Protein AF-A0A0D6JBH2-F1 (afdb_monomer_lite)

Organism: NCBI:txid1608628

Sequence (153 aa):
MAFHLHRLRLTGKPLHHALNGKVHTSTALAQARQPLSEPAVIALAELLAIDAQELLRALTEPETREWAFYRISAQNRQHVWNAAKSHWEKSGLSAKQAARAIGIPRPRLVNSLYGTRPLIFDWHHATLLLHALHRDAPPEILLPQDPNSRDQH

Structure (mmCIF, N/CA/C/O backbone):
data_AF-A0A0D6JBH2-F1
#
_entry.id   AF-A0A0D6JBH2-F1
#
loop_
_atom_site.group_PDB
_atom_site.id
_atom_site.type_symbol
_atom_site.label_atom_id
_atom_site.label_alt_id
_atom_site.label_comp_id
_atom_site.label_asym_id
_atom_site.label_entity_id
_atom_site.label_seq_id
_atom_site.pdbx_PDB_ins_code
_atom_site.Cartn_x
_atom_site.Cartn_y
_atom_site.Cartn_z
_atom_site.occupancy
_atom_site.B_iso_or_equiv
_atom_site.auth_seq_id
_atom_site.auth_comp_id
_atom_site.auth_asym_id
_atom_site.auth_atom_id
_atom_site.pdbx_PDB_model_num
ATOM 1 N N . MET A 1 1 ? 9.167 3.867 -12.848 1.00 81.81 1 MET A N 1
ATOM 2 C CA . MET A 1 1 ? 9.430 2.408 -12.871 1.00 81.81 1 MET A CA 1
ATOM 3 C C . MET A 1 1 ? 8.949 1.660 -11.624 1.00 81.81 1 MET A C 1
ATOM 5 O O . MET A 1 1 ? 7.973 0.938 -11.743 1.00 81.81 1 MET A O 1
ATOM 9 N N . ALA A 1 2 ? 9.566 1.808 -10.439 1.00 84.00 2 ALA A N 1
ATOM 10 C CA . ALA A 1 2 ? 9.188 1.000 -9.260 1.00 84.00 2 ALA A CA 1
ATOM 11 C C . ALA A 1 2 ? 7.703 1.106 -8.871 1.00 84.00 2 ALA A C 1
ATOM 13 O O . ALA A 1 2 ? 7.087 0.088 -8.567 1.00 84.00 2 ALA A O 1
ATOM 14 N N . PHE A 1 3 ? 7.116 2.306 -8.956 1.00 86.12 3 PHE A N 1
ATOM 15 C CA . PHE A 1 3 ? 5.673 2.476 -8.776 1.00 86.12 3 PHE A CA 1
ATOM 16 C C . PHE A 1 3 ? 4.860 1.661 -9.789 1.00 86.12 3 PHE A C 1
ATOM 18 O O . PHE A 1 3 ? 3.943 0.957 -9.394 1.00 86.12 3 PHE A O 1
ATOM 25 N N . HIS A 1 4 ? 5.206 1.703 -11.079 1.00 87.19 4 HIS A N 1
ATOM 26 C CA . HIS A 1 4 ? 4.483 0.965 -12.122 1.00 87.19 4 HIS A CA 1
ATOM 27 C C . HIS A 1 4 ? 4.546 -0.544 -11.899 1.00 87.19 4 HIS A C 1
ATOM 29 O O . HIS A 1 4 ? 3.518 -1.211 -11.933 1.00 87.19 4 HIS A O 1
ATOM 35 N N . LEU A 1 5 ? 5.723 -1.069 -11.548 1.00 85.75 5 LEU A N 1
ATOM 36 C CA . LEU A 1 5 ? 5.874 -2.474 -11.161 1.00 85.75 5 LEU A CA 1
ATOM 37 C C . LEU A 1 5 ? 5.019 -2.817 -9.931 1.00 85.75 5 LEU A C 1
ATOM 39 O O . LEU A 1 5 ? 4.385 -3.870 -9.894 1.00 85.75 5 LEU A O 1
ATOM 43 N N . HIS A 1 6 ? 4.969 -1.929 -8.933 1.00 85.81 6 HIS A N 1
ATOM 44 C CA . HIS A 1 6 ? 4.126 -2.097 -7.749 1.00 85.81 6 HIS A CA 1
ATOM 45 C C . HIS A 1 6 ? 2.628 -2.096 -8.100 1.00 85.81 6 HIS A C 1
ATOM 47 O O . HIS A 1 6 ? 1.925 -3.046 -7.754 1.00 85.81 6 HIS A O 1
ATOM 53 N N . ARG A 1 7 ? 2.154 -1.081 -8.834 1.00 86.25 7 ARG A N 1
ATOM 54 C CA . ARG A 1 7 ? 0.754 -0.911 -9.258 1.00 86.25 7 ARG A CA 1
ATOM 55 C C . ARG A 1 7 ? 0.259 -2.102 -10.075 1.00 86.25 7 ARG A C 1
ATOM 57 O O . ARG A 1 7 ? -0.834 -2.602 -9.829 1.00 86.25 7 ARG A O 1
ATOM 64 N N . LEU A 1 8 ? 1.084 -2.599 -10.995 1.00 85.50 8 LEU A N 1
ATOM 65 C CA . LEU A 1 8 ? 0.767 -3.754 -11.839 1.00 85.50 8 LEU A CA 1
ATOM 66 C C . LEU A 1 8 ? 0.924 -5.100 -11.111 1.00 85.50 8 LEU A C 1
ATOM 68 O O . LEU A 1 8 ? 0.679 -6.149 -11.697 1.00 85.50 8 LEU A O 1
ATOM 72 N N . ARG A 1 9 ? 1.324 -5.097 -9.829 1.00 84.56 9 ARG A N 1
ATOM 73 C CA . ARG A 1 9 ? 1.617 -6.302 -9.029 1.00 84.56 9 ARG A CA 1
ATOM 74 C C . ARG A 1 9 ? 2.725 -7.177 -9.630 1.00 84.56 9 ARG A C 1
ATOM 76 O O . ARG A 1 9 ? 2.809 -8.373 -9.358 1.00 84.56 9 ARG A O 1
ATOM 83 N N . LEU A 1 10 ? 3.633 -6.558 -10.377 1.00 85.00 10 LEU A N 1
ATOM 84 C CA . LEU A 1 10 ? 4.787 -7.177 -11.025 1.00 85.00 10 LEU A CA 1
ATOM 85 C C . LEU A 1 10 ? 6.040 -7.010 -10.155 1.00 85.00 10 LEU A C 1
ATOM 87 O O . LEU A 1 10 ? 7.095 -6.599 -10.624 1.00 85.00 10 LEU A O 1
ATOM 91 N N . THR A 1 11 ? 5.929 -7.305 -8.858 1.00 81.81 11 THR A N 1
ATOM 92 C CA . THR A 1 11 ? 7.055 -7.280 -7.905 1.00 81.81 11 THR A CA 1
ATOM 93 C C . THR A 1 11 ? 7.216 -8.635 -7.224 1.00 81.81 11 THR A C 1
ATOM 95 O O . THR A 1 11 ? 6.264 -9.399 -7.094 1.00 81.81 11 THR A O 1
ATOM 98 N N . GLY A 1 12 ? 8.430 -8.967 -6.777 1.00 82.38 12 GLY A N 1
ATOM 99 C CA . GLY A 1 12 ? 8.697 -10.260 -6.141 1.00 82.38 12 GLY A CA 1
ATOM 100 C C . GLY A 1 12 ? 8.667 -11.409 -7.151 1.00 82.38 12 GLY A C 1
ATOM 101 O O . GLY A 1 12 ? 9.415 -11.377 -8.123 1.00 82.38 12 GLY A O 1
ATOM 102 N N . LYS A 1 13 ? 7.824 -12.429 -6.922 1.00 83.50 13 LYS A N 1
ATOM 103 C CA . LYS A 1 13 ? 7.811 -13.671 -7.722 1.00 83.50 13 LYS A CA 1
ATOM 104 C C . LYS A 1 13 ? 7.580 -13.452 -9.229 1.00 83.50 13 LYS A C 1
ATOM 106 O O . LYS A 1 13 ? 8.377 -13.998 -9.984 1.00 83.50 13 LYS A O 1
ATOM 111 N N . PRO A 1 14 ? 6.581 -12.669 -9.688 1.00 82.94 14 PRO A N 1
ATOM 112 C CA . PRO A 1 14 ? 6.365 -12.434 -11.119 1.00 82.94 14 PRO A CA 1
ATOM 113 C C . PRO A 1 14 ? 7.580 -11.801 -11.803 1.00 82.94 14 PRO A C 1
ATOM 115 O O . PRO A 1 14 ? 8.043 -12.297 -12.824 1.00 82.94 14 PRO A O 1
ATOM 118 N N . LEU A 1 15 ? 8.166 -10.771 -11.185 1.00 84.44 15 LEU A N 1
ATOM 119 C CA . LEU A 1 15 ? 9.362 -10.105 -11.709 1.00 84.44 15 LEU A CA 1
ATOM 120 C C . LEU A 1 15 ? 10.588 -11.020 -11.691 1.00 84.44 15 LEU A C 1
ATOM 122 O O . LEU A 1 15 ? 11.393 -11.019 -12.614 1.00 84.44 15 LEU A O 1
ATOM 126 N N . HIS A 1 16 ? 10.737 -11.804 -10.628 1.00 85.06 16 HIS A N 1
ATOM 127 C CA . HIS A 1 16 ? 11.831 -12.751 -10.485 1.00 85.06 16 HIS A CA 1
ATOM 128 C C . HIS A 1 16 ? 11.765 -13.863 -11.537 1.00 85.06 16 HIS A C 1
ATOM 130 O O . HIS A 1 16 ? 12.790 -14.217 -12.114 1.00 85.06 16 HIS A O 1
ATOM 136 N N . HIS A 1 17 ? 10.561 -14.370 -11.810 1.00 85.00 17 HIS A N 1
ATOM 137 C CA . HIS A 1 17 ? 10.311 -15.353 -12.856 1.00 85.00 17 HIS A CA 1
ATOM 138 C C . HIS A 1 17 ? 10.597 -14.771 -14.245 1.00 85.00 17 HIS A C 1
ATOM 140 O O . HIS A 1 17 ? 11.355 -15.367 -15.001 1.00 85.00 17 HIS A O 1
ATOM 146 N N . ALA A 1 18 ? 10.080 -13.574 -14.548 1.00 84.44 18 ALA A N 1
ATOM 147 C CA . ALA A 1 18 ? 10.323 -12.892 -15.823 1.00 84.44 18 ALA A CA 1
ATOM 148 C C . ALA A 1 18 ? 11.814 -12.598 -16.076 1.00 84.44 18 ALA A C 1
ATOM 150 O O . ALA A 1 18 ? 12.277 -12.613 -17.211 1.00 84.44 18 ALA A O 1
ATOM 151 N N . LEU A 1 19 ? 12.591 -12.372 -15.013 1.00 85.88 19 LEU A N 1
ATOM 152 C CA . LEU A 1 19 ? 14.034 -12.131 -15.087 1.00 85.88 19 LEU A CA 1
ATOM 153 C C . LEU A 1 19 ? 14.879 -13.405 -14.932 1.00 85.88 19 LEU A C 1
ATOM 155 O O . LEU A 1 19 ? 16.067 -13.304 -14.608 1.00 85.88 19 LEU A O 1
ATOM 159 N N . ASN A 1 20 ? 14.295 -14.591 -15.138 1.00 86.12 20 ASN A N 1
ATOM 160 C CA . ASN A 1 20 ? 14.974 -15.889 -15.055 1.00 86.12 20 ASN A CA 1
ATOM 161 C C . ASN A 1 20 ? 15.786 -16.067 -13.762 1.00 86.12 20 ASN A C 1
ATOM 163 O O . ASN A 1 20 ? 16.935 -16.505 -13.779 1.00 86.12 20 ASN A O 1
ATOM 167 N N . GLY A 1 21 ? 15.226 -15.669 -12.622 1.00 76.44 21 GLY A N 1
ATOM 168 C CA . GLY A 1 21 ? 15.864 -15.899 -11.330 1.00 76.44 21 GLY A CA 1
ATOM 169 C C . GLY A 1 21 ? 16.930 -14.871 -10.926 1.00 76.44 21 GLY A C 1
ATOM 170 O O . GLY A 1 21 ? 17.603 -15.051 -9.911 1.00 76.44 21 GLY A O 1
ATOM 171 N N . LYS A 1 22 ? 17.097 -13.756 -11.652 1.00 82.38 22 LYS A N 1
ATOM 172 C CA . LYS A 1 22 ? 18.054 -12.692 -11.281 1.00 82.38 22 LYS A CA 1
ATOM 173 C C . LYS A 1 22 ? 17.559 -11.875 -10.075 1.00 82.38 22 LYS A C 1
ATOM 175 O O . LYS A 1 22 ? 17.064 -10.755 -10.224 1.00 82.38 22 LYS A O 1
ATOM 180 N N . VAL A 1 23 ? 17.702 -12.428 -8.860 1.00 77.06 23 VAL A N 1
ATOM 181 C CA . VAL A 1 23 ? 17.236 -11.830 -7.584 1.00 77.06 23 VAL A CA 1
ATOM 182 C C . VAL A 1 23 ? 17.705 -10.381 -7.435 1.00 77.06 23 VAL A C 1
ATOM 184 O O . VAL A 1 23 ? 16.893 -9.493 -7.162 1.00 77.06 23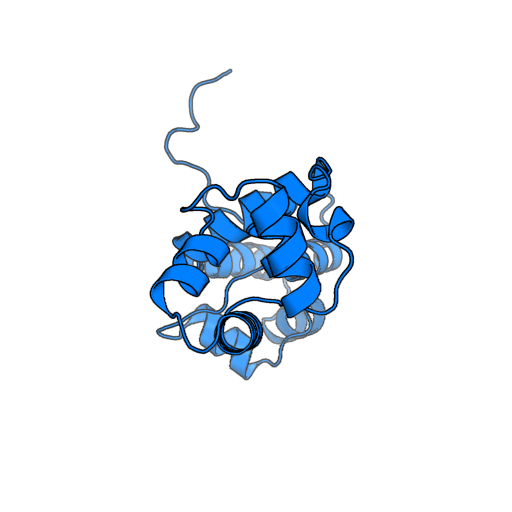 VAL A O 1
ATOM 187 N N . HIS A 1 24 ? 18.997 -10.125 -7.656 1.00 80.12 24 HIS A N 1
ATOM 188 C CA . HIS A 1 24 ? 19.590 -8.799 -7.478 1.00 80.12 24 HIS A CA 1
ATOM 189 C C . HIS A 1 24 ? 18.973 -7.762 -8.418 1.00 80.12 24 HIS A C 1
ATOM 191 O O . HIS A 1 24 ? 18.556 -6.700 -7.962 1.00 80.12 24 HIS A O 1
ATOM 197 N N . THR A 1 25 ? 18.821 -8.100 -9.700 1.00 80.94 25 THR A N 1
ATOM 198 C CA . THR A 1 25 ? 18.192 -7.227 -10.698 1.00 80.94 25 THR A CA 1
ATOM 199 C C . THR A 1 25 ? 16.721 -6.979 -10.372 1.00 80.94 25 THR A C 1
ATOM 201 O O . THR A 1 25 ? 16.286 -5.833 -10.340 1.00 80.94 25 THR A O 1
ATOM 204 N N . SER A 1 26 ? 15.961 -8.027 -10.033 1.00 80.75 26 SER A N 1
ATOM 205 C CA . SER A 1 26 ? 14.545 -7.882 -9.660 1.00 80.75 26 SER A CA 1
ATOM 206 C C . SER A 1 26 ? 14.353 -6.969 -8.442 1.00 80.75 26 SER A C 1
ATOM 208 O O . SER A 1 26 ? 13.458 -6.124 -8.421 1.00 80.75 26 SER A O 1
ATOM 210 N N . THR A 1 27 ? 15.244 -7.075 -7.453 1.00 79.75 27 THR A N 1
ATOM 211 C CA . THR A 1 27 ? 15.208 -6.247 -6.245 1.00 79.75 27 THR A CA 1
ATOM 212 C C . THR A 1 27 ? 15.602 -4.804 -6.552 1.00 79.75 27 THR A C 1
ATOM 214 O O . THR A 1 27 ? 14.923 -3.881 -6.105 1.00 79.75 27 THR A O 1
ATOM 217 N N . ALA A 1 28 ? 16.656 -4.593 -7.344 1.00 80.56 28 ALA A N 1
ATOM 218 C CA . ALA A 1 28 ? 17.111 -3.259 -7.729 1.00 80.56 28 ALA A CA 1
ATOM 219 C C . ALA A 1 28 ? 16.044 -2.493 -8.527 1.00 80.56 28 ALA A C 1
ATOM 221 O O . ALA A 1 28 ? 15.820 -1.308 -8.270 1.00 80.56 28 ALA A O 1
ATOM 222 N N . LEU A 1 29 ? 15.333 -3.179 -9.427 1.00 82.94 29 LEU A N 1
ATOM 223 C CA . LEU A 1 29 ? 14.227 -2.608 -10.200 1.00 82.94 29 LEU A CA 1
ATOM 224 C C . LEU A 1 29 ? 13.014 -2.281 -9.328 1.00 82.94 29 LEU A C 1
ATOM 226 O O . LEU A 1 29 ? 12.497 -1.164 -9.393 1.00 82.94 29 LEU A O 1
ATOM 230 N N . ALA A 1 30 ? 12.603 -3.206 -8.455 1.00 80.75 30 ALA A N 1
ATOM 231 C CA . ALA A 1 30 ? 11.502 -2.976 -7.519 1.00 80.75 30 ALA A CA 1
ATOM 232 C C . ALA A 1 30 ? 11.789 -1.826 -6.533 1.00 80.75 30 ALA A C 1
ATOM 234 O O . ALA A 1 30 ? 10.865 -1.185 -6.040 1.00 80.75 30 ALA A O 1
ATOM 235 N N . GLN A 1 31 ? 13.065 -1.541 -6.260 1.00 79.00 31 GLN A N 1
ATOM 236 C CA . GLN A 1 31 ? 13.502 -0.457 -5.376 1.00 79.00 31 GLN A CA 1
ATOM 237 C C . GLN A 1 31 ? 13.874 0.837 -6.118 1.00 79.00 31 GLN A C 1
ATOM 239 O O . GLN A 1 31 ? 14.313 1.782 -5.466 1.00 79.00 31 GLN A O 1
ATOM 244 N N . ALA A 1 32 ? 13.726 0.892 -7.449 1.00 78.62 32 ALA A N 1
ATOM 245 C CA . ALA A 1 32 ? 14.186 2.005 -8.292 1.00 78.62 32 ALA A CA 1
ATOM 246 C C . ALA A 1 32 ? 15.664 2.392 -8.067 1.00 78.62 32 ALA A C 1
ATOM 248 O O . ALA A 1 32 ? 16.039 3.549 -8.227 1.00 78.62 32 ALA A O 1
ATOM 249 N N . ARG A 1 33 ? 16.514 1.430 -7.690 1.00 80.75 33 ARG A N 1
ATOM 250 C CA . ARG A 1 33 ? 17.955 1.653 -7.466 1.00 80.75 33 ARG A CA 1
ATOM 251 C C . ARG A 1 33 ? 18.780 1.578 -8.743 1.00 80.75 33 ARG A C 1
ATOM 253 O O . ARG A 1 33 ? 19.950 1.939 -8.733 1.00 80.75 33 ARG A O 1
ATOM 260 N N . GLN A 1 34 ? 18.182 1.084 -9.819 1.00 79.38 34 GLN A N 1
ATOM 261 C CA . GLN A 1 34 ? 18.829 0.935 -11.109 1.00 79.38 34 GLN A CA 1
ATOM 262 C C . GLN A 1 34 ? 18.022 1.704 -12.159 1.00 79.38 34 GLN A C 1
ATOM 264 O O . GLN A 1 34 ? 16.867 1.340 -12.404 1.00 79.38 34 GLN A O 1
ATOM 269 N N . PRO A 1 35 ? 18.591 2.756 -12.772 1.00 79.12 35 PRO A N 1
ATOM 270 C CA . PRO A 1 35 ? 17.987 3.355 -13.949 1.00 79.12 35 PRO A CA 1
ATOM 271 C C . PRO A 1 35 ? 18.027 2.342 -15.098 1.00 79.12 35 PRO A C 1
ATOM 273 O O . PRO A 1 35 ? 19.001 1.605 -15.266 1.00 79.12 35 PRO A O 1
ATOM 276 N N . LEU A 1 36 ? 16.952 2.294 -15.877 1.00 83.88 36 LEU A N 1
ATOM 277 C CA . LEU A 1 36 ? 16.884 1.517 -17.108 1.00 83.88 36 LEU A CA 1
ATOM 278 C C . LEU A 1 36 ? 16.861 2.476 -18.289 1.00 83.88 36 LEU A C 1
ATOM 280 O O . LEU A 1 36 ? 16.172 3.494 -18.243 1.00 83.88 36 LEU A O 1
ATOM 284 N N . SER A 1 37 ? 17.597 2.133 -19.342 1.00 88.56 37 SER A N 1
ATOM 285 C CA . SER A 1 37 ? 17.416 2.768 -20.643 1.00 88.56 37 SER A CA 1
ATOM 286 C C . SER A 1 37 ? 16.059 2.370 -21.225 1.00 88.56 37 SER A C 1
ATOM 288 O O . SER A 1 37 ? 15.539 1.297 -20.920 1.00 88.56 37 SER A O 1
ATOM 290 N N . GLU A 1 38 ? 15.492 3.207 -22.087 1.00 87.69 38 GLU A N 1
ATOM 291 C CA . GLU A 1 38 ? 14.209 2.929 -22.741 1.00 87.69 38 GLU A CA 1
ATOM 292 C C . GLU A 1 38 ? 14.169 1.568 -23.473 1.00 87.69 38 GLU A C 1
ATOM 294 O O . GLU A 1 38 ? 13.228 0.813 -23.223 1.00 87.69 38 GLU A O 1
ATOM 299 N N . PRO A 1 39 ? 15.204 1.142 -24.233 1.00 92.38 39 PRO A N 1
ATOM 300 C CA . PRO A 1 39 ? 15.238 -0.207 -24.809 1.00 92.38 39 PRO A CA 1
ATOM 301 C C . PRO A 1 39 ? 15.149 -1.324 -23.760 1.00 92.38 39 PRO A C 1
ATOM 303 O O . PRO A 1 39 ? 14.505 -2.345 -23.985 1.00 92.38 39 PRO A O 1
ATOM 306 N N . ALA A 1 40 ? 15.765 -1.129 -22.589 1.00 88.44 40 ALA A N 1
ATOM 307 C CA . ALA A 1 40 ? 15.690 -2.097 -21.499 1.00 88.44 40 ALA A CA 1
ATOM 308 C C . ALA A 1 40 ? 14.302 -2.121 -20.837 1.00 88.44 40 ALA A C 1
ATOM 310 O O . ALA A 1 40 ? 13.882 -3.168 -20.347 1.00 88.44 40 ALA A O 1
ATOM 311 N N . VAL A 1 41 ? 13.579 -0.995 -20.831 1.00 88.94 41 VAL A N 1
ATOM 312 C CA . VAL A 1 41 ? 12.182 -0.939 -20.378 1.00 88.94 41 VAL A CA 1
ATOM 313 C C . VAL A 1 41 ? 11.257 -1.676 -21.344 1.00 88.94 41 VAL A C 1
ATOM 315 O O . VAL A 1 41 ? 10.415 -2.440 -20.881 1.00 88.94 41 VAL A O 1
ATOM 318 N N . ILE A 1 42 ? 11.436 -1.500 -22.656 1.00 91.19 42 ILE A N 1
ATOM 319 C CA . ILE A 1 42 ? 10.648 -2.201 -23.682 1.00 91.19 42 ILE A CA 1
ATOM 320 C C . ILE A 1 42 ? 10.853 -3.715 -23.565 1.00 91.19 42 ILE A C 1
ATOM 322 O O . ILE A 1 42 ? 9.882 -4.451 -23.412 1.00 91.19 42 ILE A O 1
ATOM 326 N N . ALA A 1 43 ? 12.107 -4.174 -23.502 1.00 90.19 43 ALA A N 1
ATOM 327 C CA . ALA A 1 43 ? 12.413 -5.594 -23.319 1.00 90.19 43 ALA A CA 1
ATOM 328 C C . ALA A 1 43 ? 11.822 -6.158 -22.012 1.00 90.19 43 ALA A C 1
ATOM 330 O O . ALA A 1 43 ? 11.347 -7.291 -21.963 1.00 90.19 43 ALA A O 1
ATOM 331 N N . LEU A 1 44 ? 11.825 -5.369 -20.931 1.00 88.81 44 LEU A N 1
ATOM 332 C CA . LEU A 1 44 ? 11.191 -5.765 -19.674 1.00 88.81 44 LEU A CA 1
ATOM 333 C C . LEU A 1 44 ? 9.663 -5.864 -19.804 1.00 88.81 44 LEU A C 1
ATOM 335 O O . LEU A 1 44 ? 9.074 -6.781 -19.238 1.00 88.81 44 LEU A O 1
ATOM 339 N N . ALA A 1 45 ? 9.024 -4.943 -20.525 1.00 91.00 45 ALA A N 1
ATOM 340 C CA . ALA A 1 45 ? 7.583 -4.957 -20.761 1.00 91.00 45 ALA A CA 1
ATOM 341 C C . ALA A 1 45 ? 7.152 -6.189 -21.571 1.00 91.00 45 ALA A C 1
ATOM 343 O O . ALA A 1 45 ? 6.196 -6.862 -21.188 1.00 91.00 45 ALA A O 1
ATOM 344 N N . GLU A 1 46 ? 7.918 -6.545 -22.607 1.00 91.94 46 GLU A N 1
ATOM 345 C CA . GLU A 1 46 ? 7.721 -7.767 -23.395 1.00 91.94 46 GLU A CA 1
ATOM 346 C C . GLU A 1 46 ? 7.811 -9.025 -22.521 1.00 91.94 46 GLU A C 1
ATOM 348 O O . GLU A 1 46 ? 6.914 -9.867 -22.551 1.00 91.94 46 GLU A O 1
ATOM 353 N N . LEU A 1 47 ? 8.842 -9.124 -21.671 1.00 89.88 47 LEU A N 1
ATOM 354 C CA . LEU A 1 47 ? 9.000 -10.241 -20.727 1.00 89.88 47 LEU A CA 1
ATOM 355 C C . LEU A 1 47 ? 7.849 -10.344 -19.718 1.00 89.88 47 LEU A C 1
ATOM 357 O O . LEU A 1 47 ? 7.546 -11.432 -19.227 1.00 89.88 47 LEU A O 1
ATOM 361 N N . LEU A 1 48 ? 7.233 -9.213 -19.379 1.00 88.19 48 LEU A N 1
ATOM 362 C CA . LEU A 1 48 ? 6.111 -9.129 -18.448 1.00 88.19 48 LEU A CA 1
ATOM 363 C C . LEU A 1 48 ? 4.745 -9.210 -19.148 1.00 88.19 48 LEU A C 1
ATOM 365 O O . LEU A 1 48 ? 3.729 -9.181 -18.455 1.00 88.19 48 LEU A O 1
ATOM 369 N N . ALA A 1 49 ? 4.719 -9.337 -20.480 1.00 91.25 49 ALA A N 1
ATOM 370 C CA . ALA A 1 49 ? 3.518 -9.337 -21.314 1.00 91.25 49 ALA A CA 1
ATOM 371 C C . ALA A 1 49 ? 2.592 -8.129 -21.054 1.00 91.25 49 ALA A C 1
ATOM 373 O O . ALA A 1 49 ? 1.373 -8.274 -20.945 1.00 91.25 49 ALA A O 1
ATOM 374 N N . ILE A 1 50 ? 3.177 -6.932 -20.941 1.00 92.31 50 ILE A N 1
ATOM 375 C CA . ILE A 1 50 ? 2.460 -5.658 -20.776 1.00 92.31 50 ILE A CA 1
ATOM 376 C C . ILE A 1 50 ? 2.897 -4.640 -21.832 1.00 92.31 50 ILE A C 1
ATOM 378 O O . ILE A 1 50 ? 3.962 -4.768 -22.430 1.00 92.31 50 ILE A O 1
ATOM 382 N N . ASP A 1 51 ? 2.094 -3.595 -22.023 1.00 92.81 51 ASP A N 1
ATOM 383 C CA . ASP A 1 51 ? 2.483 -2.452 -22.849 1.00 92.81 51 ASP A CA 1
ATOM 384 C C . ASP A 1 51 ? 3.653 -1.690 -22.195 1.00 92.81 51 ASP A C 1
ATOM 386 O O . ASP A 1 51 ? 3.617 -1.358 -21.006 1.00 92.81 51 ASP A O 1
ATOM 390 N N . ALA A 1 52 ? 4.696 -1.384 -22.969 1.00 91.50 52 ALA A N 1
ATOM 391 C CA . ALA A 1 52 ? 5.832 -0.590 -22.510 1.00 91.50 52 ALA A CA 1
ATOM 392 C C . ALA A 1 52 ? 5.418 0.819 -22.054 1.00 91.50 52 ALA A C 1
ATOM 394 O O . ALA A 1 52 ? 6.028 1.364 -21.128 1.00 91.50 52 ALA A O 1
ATOM 395 N N . GLN A 1 53 ? 4.354 1.390 -22.629 1.00 91.62 53 GLN A N 1
ATOM 396 C CA . GLN A 1 53 ? 3.819 2.688 -22.212 1.00 91.62 53 GLN A CA 1
ATOM 397 C C . GLN A 1 53 ? 3.342 2.684 -20.754 1.00 91.62 53 GLN A C 1
ATOM 399 O O . GLN A 1 53 ? 3.490 3.691 -20.059 1.00 91.62 53 GLN A O 1
ATOM 404 N N . GLU A 1 54 ? 2.884 1.542 -20.232 1.00 89.25 54 GLU A N 1
ATOM 405 C CA . GLU A 1 54 ? 2.517 1.404 -18.817 1.00 89.25 54 GLU A CA 1
ATOM 406 C C . GLU A 1 54 ? 3.724 1.559 -17.878 1.00 89.25 54 GLU A C 1
ATOM 408 O O . GLU A 1 54 ? 3.557 1.950 -16.721 1.00 89.25 54 GLU A O 1
ATOM 413 N N . LEU A 1 55 ? 4.940 1.271 -18.358 1.00 88.44 55 LEU A N 1
ATOM 414 C CA . LEU A 1 55 ? 6.186 1.419 -17.600 1.00 88.44 55 LEU A CA 1
ATOM 415 C C . LEU A 1 55 ? 6.899 2.757 -17.847 1.00 88.44 55 LEU A C 1
ATOM 417 O O . LEU A 1 55 ? 7.659 3.203 -16.977 1.00 88.44 55 LEU A O 1
ATOM 421 N N . LEU A 1 56 ? 6.680 3.372 -19.012 1.00 88.81 56 LEU A N 1
ATOM 422 C CA . LEU A 1 56 ? 7.357 4.596 -19.450 1.00 88.81 56 LEU A CA 1
ATOM 423 C C . LEU A 1 56 ? 6.600 5.873 -19.092 1.00 88.81 56 LEU A C 1
ATOM 425 O O . LEU A 1 56 ? 7.239 6.902 -18.863 1.00 88.81 56 LEU A O 1
ATOM 429 N N . ARG A 1 57 ? 5.265 5.831 -19.009 1.00 90.94 57 ARG A N 1
ATOM 430 C CA . ARG A 1 57 ? 4.483 7.042 -18.750 1.00 90.94 57 ARG A CA 1
ATOM 431 C C . ARG A 1 57 ? 4.870 7.707 -17.430 1.00 90.94 57 ARG A C 1
ATOM 433 O O . ARG A 1 57 ? 5.186 7.039 -16.435 1.00 90.94 57 ARG A O 1
ATOM 440 N N . ALA A 1 58 ? 4.778 9.033 -17.407 1.00 89.06 58 ALA A N 1
ATOM 441 C CA . ALA A 1 58 ? 4.917 9.799 -16.180 1.00 89.06 58 ALA A CA 1
ATOM 442 C C . ALA A 1 58 ? 3.839 9.394 -15.159 1.00 89.06 58 ALA A C 1
ATOM 444 O O . ALA A 1 58 ? 2.727 8.983 -15.515 1.00 89.06 58 ALA A O 1
ATOM 445 N N . LEU A 1 59 ? 4.192 9.500 -13.877 1.00 88.38 59 LEU A N 1
ATOM 446 C CA . LEU A 1 59 ? 3.212 9.391 -12.805 1.00 88.38 59 LEU A CA 1
ATOM 447 C C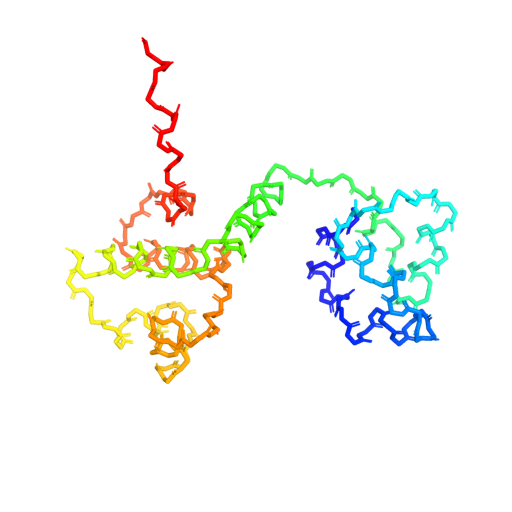 . LEU A 1 59 ? 2.360 10.649 -12.795 1.00 88.38 59 LEU A C 1
ATOM 449 O O . LEU A 1 59 ? 2.877 11.761 -12.897 1.00 88.38 59 LEU A O 1
ATOM 453 N N . THR A 1 60 ? 1.062 10.462 -12.629 1.00 92.44 60 THR A N 1
ATOM 454 C CA . THR A 1 60 ? 0.175 11.560 -12.258 1.00 92.44 60 THR A CA 1
ATOM 455 C C . THR A 1 60 ? 0.487 12.039 -10.833 1.00 92.44 60 THR A C 1
ATOM 457 O O . THR A 1 60 ? 1.157 11.354 -10.050 1.00 92.44 60 THR A O 1
ATOM 460 N N . GLU A 1 61 ? 0.005 13.225 -10.465 1.00 90.06 61 GLU A N 1
ATOM 461 C CA . GLU A 1 61 ? 0.169 13.743 -9.102 1.00 90.06 61 GLU A CA 1
ATOM 462 C C . GLU A 1 61 ? -0.451 12.810 -8.034 1.00 90.06 61 GLU A C 1
ATOM 464 O O . GLU A 1 61 ? 0.256 12.478 -7.076 1.00 90.06 61 GLU A O 1
ATOM 469 N N . PRO A 1 62 ? -1.687 12.282 -8.196 1.00 89.69 62 PRO A N 1
ATOM 470 C CA . PRO A 1 62 ? -2.243 11.300 -7.262 1.00 89.69 62 PRO A CA 1
ATOM 471 C C . PRO A 1 62 ? -1.372 10.050 -7.096 1.00 89.69 62 PRO A C 1
ATOM 473 O O . PRO A 1 62 ? -1.141 9.603 -5.976 1.00 89.69 62 PRO A O 1
ATOM 476 N N . GLU A 1 63 ? -0.829 9.515 -8.191 1.00 90.44 63 GLU A N 1
ATOM 477 C CA . GLU A 1 63 ? 0.050 8.338 -8.156 1.00 90.44 63 GLU A CA 1
ATOM 478 C C . GLU A 1 63 ? 1.382 8.630 -7.462 1.00 90.44 63 GLU A C 1
ATOM 480 O O . GLU A 1 63 ? 1.930 7.784 -6.754 1.00 90.44 63 GLU A O 1
ATOM 485 N N . THR A 1 64 ? 1.905 9.844 -7.633 1.00 90.31 64 THR A N 1
ATOM 486 C CA . THR A 1 64 ? 3.118 10.293 -6.943 1.00 90.31 64 THR A CA 1
ATOM 487 C C . THR A 1 64 ? 2.895 10.338 -5.433 1.00 90.31 64 THR A C 1
ATOM 489 O O . THR A 1 64 ? 3.729 9.839 -4.672 1.00 90.31 64 THR A O 1
ATOM 492 N N . ARG A 1 65 ? 1.748 10.873 -4.997 1.00 91.38 65 ARG A N 1
ATOM 493 C CA . ARG A 1 65 ? 1.351 10.915 -3.583 1.00 91.38 65 ARG A CA 1
ATOM 494 C C . ARG A 1 65 ? 1.122 9.523 -3.007 1.00 91.38 65 ARG A C 1
ATOM 496 O O . ARG A 1 65 ? 1.665 9.205 -1.950 1.00 91.38 65 ARG A O 1
ATOM 503 N N . GLU A 1 66 ? 0.412 8.663 -3.735 1.00 91.62 66 GLU A N 1
ATOM 504 C CA . GLU A 1 66 ? 0.217 7.260 -3.362 1.00 91.62 66 GLU A CA 1
ATOM 505 C C . GLU A 1 66 ? 1.558 6.540 -3.177 1.00 91.62 66 GLU A C 1
ATOM 507 O O . GLU A 1 66 ? 1.774 5.844 -2.178 1.00 91.62 66 GLU A O 1
ATOM 512 N N . TRP A 1 67 ? 2.497 6.744 -4.103 1.00 90.19 67 TRP A N 1
ATOM 513 C CA . TRP A 1 67 ? 3.818 6.139 -4.008 1.00 90.19 67 TRP A CA 1
ATOM 514 C C . TRP A 1 67 ? 4.620 6.651 -2.813 1.00 90.19 67 TRP A C 1
ATOM 516 O O . TRP A 1 67 ? 5.258 5.861 -2.107 1.00 90.19 67 TRP A O 1
ATOM 526 N N . ALA A 1 68 ? 4.590 7.963 -2.570 1.00 90.25 68 ALA A N 1
ATOM 527 C CA . ALA A 1 68 ? 5.242 8.572 -1.418 1.00 90.25 68 ALA A CA 1
ATOM 528 C C . ALA A 1 68 ? 4.677 8.004 -0.108 1.00 90.25 68 ALA A C 1
ATOM 530 O O . ALA A 1 68 ? 5.443 7.543 0.744 1.00 90.25 68 ALA A O 1
ATOM 531 N N . PHE A 1 69 ? 3.349 7.927 0.003 1.00 92.50 69 PHE A N 1
ATOM 532 C CA . PHE A 1 69 ? 2.663 7.338 1.146 1.00 92.50 69 PHE A CA 1
ATOM 533 C C . PHE A 1 69 ? 3.077 5.884 1.373 1.00 92.50 69 PHE A C 1
ATOM 535 O O . PHE A 1 69 ? 3.476 5.524 2.482 1.00 92.50 69 PHE A O 1
ATOM 542 N N . TYR A 1 70 ? 3.052 5.052 0.325 1.00 91.56 70 TYR A N 1
ATOM 543 C CA . TYR A 1 70 ? 3.465 3.652 0.420 1.00 91.56 70 TYR A CA 1
ATOM 544 C C . TYR A 1 70 ? 4.894 3.521 0.952 1.00 91.56 70 TYR A C 1
ATOM 546 O O . TYR A 1 70 ? 5.146 2.718 1.850 1.00 91.56 70 TYR A O 1
ATOM 554 N N . ARG A 1 71 ? 5.839 4.320 0.440 1.00 90.12 71 ARG A N 1
ATOM 555 C CA . ARG A 1 71 ? 7.246 4.258 0.864 1.00 90.12 71 ARG A CA 1
ATOM 556 C C . ARG A 1 71 ? 7.423 4.637 2.332 1.00 90.12 71 ARG A C 1
ATOM 558 O O . ARG A 1 71 ? 8.107 3.912 3.055 1.00 90.12 71 ARG A O 1
ATOM 565 N N . ILE A 1 72 ? 6.796 5.728 2.769 1.00 92.12 72 ILE A N 1
ATOM 566 C CA . ILE A 1 72 ? 6.879 6.194 4.159 1.00 92.12 72 ILE A CA 1
ATOM 567 C C . ILE A 1 72 ? 6.207 5.179 5.090 1.00 92.12 72 ILE A C 1
ATOM 569 O O . ILE A 1 72 ? 6.787 4.789 6.106 1.00 92.12 72 ILE A O 1
ATOM 573 N N . SER A 1 73 ? 5.030 4.676 4.715 1.00 93.06 73 SER A N 1
ATOM 574 C CA . SER A 1 73 ? 4.314 3.638 5.460 1.00 93.06 73 SER A CA 1
ATOM 575 C C . SER A 1 73 ? 5.116 2.341 5.566 1.00 93.06 73 SER A C 1
ATOM 577 O O . SER A 1 73 ? 5.239 1.765 6.646 1.00 93.06 73 SER A O 1
ATOM 579 N N . ALA A 1 74 ? 5.756 1.905 4.478 1.00 90.62 74 ALA A N 1
ATOM 580 C CA . ALA A 1 74 ? 6.573 0.697 4.456 1.00 90.62 74 ALA A CA 1
ATOM 581 C C . ALA A 1 74 ? 7.780 0.767 5.405 1.00 90.62 74 ALA A C 1
ATOM 583 O O . ALA A 1 74 ? 8.175 -0.276 5.939 1.00 90.62 74 ALA A O 1
ATOM 584 N N . GLN A 1 75 ? 8.335 1.966 5.614 1.00 91.06 75 GLN A N 1
ATOM 585 C CA . GLN A 1 75 ? 9.425 2.247 6.555 1.00 91.06 75 GLN A CA 1
ATOM 586 C C . GLN A 1 75 ? 8.933 2.407 8.002 1.00 91.06 75 GLN A C 1
ATOM 588 O O . GLN A 1 75 ? 9.664 2.077 8.930 1.00 91.06 75 GLN A O 1
ATOM 593 N N . ASN A 1 76 ? 7.686 2.844 8.200 1.00 93.06 76 ASN A N 1
ATOM 594 C CA . ASN A 1 76 ? 7.127 3.220 9.503 1.00 93.06 76 ASN A CA 1
ATOM 595 C C . ASN A 1 76 ? 5.883 2.402 9.884 1.00 93.06 76 ASN A C 1
ATOM 597 O O . ASN A 1 76 ? 4.963 2.915 10.520 1.00 93.06 76 ASN A O 1
ATOM 601 N N . ARG A 1 77 ? 5.835 1.122 9.498 1.00 93.81 77 ARG A N 1
ATOM 602 C CA . ARG A 1 77 ? 4.595 0.320 9.514 1.00 93.81 77 ARG A CA 1
ATOM 603 C C . ARG A 1 77 ? 3.868 0.355 10.853 1.00 93.81 77 ARG A C 1
ATOM 605 O O . ARG A 1 77 ? 2.676 0.635 10.894 1.00 93.81 77 ARG A O 1
ATOM 612 N N . GLN A 1 78 ? 4.589 0.104 11.947 1.00 93.88 78 GLN A N 1
ATOM 613 C CA . GLN A 1 78 ? 3.995 0.085 13.284 1.00 93.88 78 GLN A CA 1
ATOM 614 C C . GLN A 1 78 ? 3.429 1.455 13.676 1.00 93.88 78 GLN A C 1
ATOM 616 O O . GLN A 1 78 ? 2.352 1.534 14.260 1.00 93.88 78 GLN A O 1
ATOM 621 N N . HIS A 1 79 ? 4.136 2.534 13.334 1.00 93.19 79 HIS A N 1
ATOM 622 C CA . HIS A 1 79 ? 3.692 3.892 13.625 1.00 93.19 79 HIS A CA 1
ATOM 623 C C . HIS A 1 79 ? 2.395 4.214 12.881 1.00 93.19 79 HIS A C 1
ATOM 625 O O . HIS A 1 79 ? 1.441 4.664 13.505 1.00 93.19 79 HIS A O 1
ATOM 631 N N . VAL A 1 80 ? 2.330 3.920 11.578 1.00 95.25 80 VAL A N 1
ATOM 632 C CA . VAL A 1 80 ? 1.134 4.188 10.762 1.00 95.25 80 VAL A CA 1
ATOM 633 C C . VAL A 1 80 ? -0.070 3.390 11.262 1.00 95.25 80 VAL A C 1
ATOM 635 O O . VAL A 1 80 ? -1.164 3.934 11.389 1.00 95.25 80 VAL A O 1
ATOM 638 N N . TRP A 1 81 ? 0.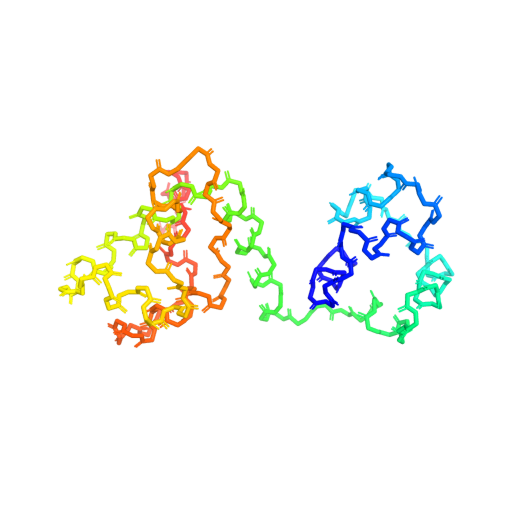124 2.123 11.640 1.00 96.00 81 TRP A N 1
ATOM 639 C CA . TRP A 1 81 ? -0.938 1.318 12.250 1.00 96.00 81 TRP A CA 1
ATOM 640 C C . TRP A 1 81 ? -1.409 1.868 13.601 1.00 96.00 81 TRP A C 1
ATOM 642 O O . TRP A 1 81 ? -2.611 1.892 13.865 1.00 96.00 81 TRP A O 1
ATOM 652 N N . ASN A 1 82 ? -0.493 2.350 14.443 1.00 94.56 82 ASN A N 1
ATOM 653 C CA . ASN A 1 82 ? -0.837 2.978 15.719 1.00 94.56 82 ASN A CA 1
ATOM 654 C C . ASN A 1 82 ? -1.556 4.323 15.528 1.00 94.56 82 ASN A C 1
ATOM 656 O O . ASN A 1 82 ? -2.504 4.617 16.257 1.00 94.56 82 ASN A O 1
ATOM 660 N N . ALA A 1 83 ? -1.150 5.119 14.536 1.00 94.31 83 ALA A N 1
ATOM 661 C CA . ALA A 1 83 ? -1.823 6.359 14.166 1.00 94.31 83 ALA A CA 1
ATOM 662 C C . ALA A 1 83 ? -3.250 6.071 13.680 1.00 94.31 83 ALA A C 1
ATOM 664 O O . ALA A 1 83 ? -4.208 6.587 14.255 1.00 94.31 83 ALA A O 1
ATOM 665 N N . ALA A 1 84 ? -3.410 5.160 12.713 1.00 95.25 84 ALA A N 1
ATOM 666 C CA . ALA A 1 84 ? -4.714 4.694 12.237 1.00 95.25 84 ALA A CA 1
ATOM 667 C C . ALA A 1 84 ? -5.603 4.211 13.394 1.00 95.25 84 ALA A C 1
ATOM 669 O O . ALA A 1 84 ? -6.770 4.605 13.483 1.00 95.25 84 ALA A O 1
ATOM 670 N N . LYS A 1 85 ? -5.023 3.447 14.330 1.00 96.50 85 LYS A N 1
ATOM 671 C CA . LYS A 1 85 ? -5.704 3.008 15.548 1.00 96.50 85 LYS A CA 1
ATOM 672 C C . LYS A 1 85 ? -6.206 4.168 16.394 1.00 96.50 85 LYS A C 1
ATOM 674 O O . LYS A 1 85 ? -7.386 4.207 16.730 1.00 96.50 85 LYS A O 1
ATOM 679 N N . SER A 1 86 ? -5.339 5.134 16.683 1.00 94.88 86 SER A N 1
ATOM 680 C CA . SER A 1 86 ? -5.714 6.325 17.445 1.00 94.88 86 SER A CA 1
ATOM 681 C C . SER A 1 86 ? -6.865 7.084 16.781 1.00 94.88 86 SER A C 1
ATOM 683 O O . SER A 1 86 ? -7.780 7.532 17.469 1.00 94.88 86 SER A O 1
ATOM 685 N N . HIS A 1 87 ? -6.857 7.203 15.451 1.00 94.19 87 HIS A N 1
ATOM 686 C CA . HIS A 1 87 ? -7.920 7.881 14.712 1.00 94.19 87 HIS A CA 1
ATOM 687 C C . HIS A 1 87 ? -9.271 7.174 14.839 1.00 94.19 87 HIS A C 1
ATOM 689 O O . HIS A 1 87 ? -10.266 7.837 15.132 1.00 94.19 87 HIS A O 1
ATOM 695 N N . TRP A 1 88 ? -9.327 5.851 14.659 1.00 94.81 88 TRP A N 1
ATOM 696 C CA . TRP A 1 88 ? -10.606 5.146 14.749 1.00 94.81 88 TRP A CA 1
ATOM 697 C C . TRP A 1 88 ? -11.118 5.025 16.185 1.00 94.81 88 TRP A C 1
ATOM 699 O O . TRP A 1 88 ? -12.325 5.110 16.397 1.00 94.81 88 TRP A O 1
ATOM 709 N N . GLU A 1 89 ? -10.228 4.908 17.177 1.00 95.62 89 GLU A N 1
ATOM 710 C CA . GLU A 1 89 ? -10.614 4.866 18.594 1.00 95.62 89 GLU A CA 1
ATOM 711 C C . GLU A 1 89 ? -11.197 6.207 19.045 1.00 95.62 89 GLU A C 1
ATOM 713 O O . GLU A 1 89 ? -12.241 6.235 19.693 1.00 95.62 89 GLU A O 1
ATOM 718 N N . LYS A 1 90 ? -10.591 7.326 18.625 1.00 94.19 90 LYS A N 1
ATOM 719 C CA . LYS A 1 90 ? -11.116 8.678 18.886 1.00 94.19 90 LYS A CA 1
ATOM 720 C C . LYS A 1 90 ? -12.486 8.922 18.252 1.00 94.19 90 LYS A C 1
ATOM 722 O O . LYS A 1 90 ? -13.265 9.704 18.782 1.00 94.19 90 LYS A O 1
ATOM 727 N N . SER A 1 91 ? -12.784 8.255 17.141 1.00 92.75 91 SER A N 1
ATOM 728 C CA . SER A 1 91 ? -14.096 8.300 16.486 1.00 92.75 91 SER A CA 1
ATOM 729 C C . SER A 1 91 ? -15.081 7.247 17.015 1.00 92.75 91 SER A C 1
ATOM 731 O O . SER A 1 91 ? -16.159 7.089 16.449 1.00 92.75 91 SER A O 1
ATOM 733 N N . GLY A 1 92 ? -14.732 6.506 18.072 1.00 94.38 92 GLY A N 1
ATOM 734 C CA . GLY A 1 92 ? -15.611 5.511 18.691 1.00 94.38 92 GLY A CA 1
ATOM 735 C C . GLY A 1 92 ? -15.776 4.211 17.896 1.00 94.38 92 GLY A C 1
ATOM 736 O O . GLY A 1 92 ? -16.647 3.403 18.222 1.00 94.38 92 GLY A O 1
ATOM 737 N N . LEU A 1 93 ? -14.958 3.969 16.867 1.00 94.38 93 LEU A N 1
ATOM 738 C CA . LEU A 1 93 ? -14.992 2.710 16.130 1.00 94.38 93 LEU A CA 1
ATOM 739 C C . LEU A 1 93 ? -14.237 1.618 16.888 1.00 94.38 93 LEU A C 1
ATOM 741 O O . LEU A 1 93 ? -13.075 1.758 17.268 1.00 94.38 93 LEU A O 1
ATOM 745 N N . SER A 1 94 ? -14.881 0.462 17.021 1.00 94.94 94 SER A N 1
ATOM 746 C CA . SER A 1 94 ? -14.213 -0.757 17.469 1.00 94.94 94 SER A CA 1
ATOM 747 C C . SER A 1 94 ? -13.232 -1.274 16.412 1.00 94.94 94 SER A C 1
ATOM 749 O O . SER A 1 94 ? -13.432 -1.108 15.207 1.00 94.94 94 SER A O 1
ATOM 751 N N . ALA A 1 95 ? -12.230 -2.047 16.841 1.00 93.81 95 ALA A N 1
ATOM 752 C CA . ALA A 1 95 ? -11.309 -2.726 15.925 1.00 93.81 95 ALA A CA 1
ATOM 753 C C . ALA A 1 95 ? -12.027 -3.634 14.900 1.00 93.81 95 ALA A C 1
ATOM 755 O O . ALA A 1 95 ? -11.532 -3.834 13.794 1.00 93.81 95 ALA A O 1
ATOM 756 N N . LYS A 1 96 ? -13.208 -4.178 15.243 1.00 95.12 96 LYS A N 1
ATOM 757 C CA . LYS A 1 96 ? -14.040 -4.970 14.320 1.00 95.12 96 LYS A CA 1
ATOM 758 C C . LYS A 1 96 ? -14.636 -4.094 13.213 1.00 95.12 96 LYS A C 1
ATOM 760 O O . LYS A 1 96 ? -14.642 -4.510 12.058 1.00 95.12 96 LYS A O 1
ATOM 765 N N . GLN A 1 97 ? -15.135 -2.907 13.561 1.00 95.88 97 GLN A N 1
ATOM 766 C CA . GLN A 1 97 ? -15.661 -1.945 12.589 1.00 95.88 97 GLN A CA 1
ATOM 767 C C . GLN A 1 97 ? -14.542 -1.401 11.703 1.00 95.88 97 GLN A C 1
ATOM 769 O O . GLN A 1 97 ? -14.701 -1.405 10.488 1.00 95.88 97 GLN A O 1
ATOM 774 N N . ALA A 1 98 ? -13.393 -1.046 12.284 1.00 95.31 98 ALA A N 1
ATOM 775 C CA . ALA A 1 98 ? -12.223 -0.606 11.529 1.00 95.31 98 ALA A CA 1
ATOM 776 C C . ALA A 1 98 ? -11.739 -1.682 10.540 1.00 95.31 98 ALA A C 1
ATOM 778 O O . ALA A 1 98 ? -11.574 -1.390 9.361 1.00 95.31 98 ALA A O 1
ATOM 779 N N . ALA A 1 99 ? -11.607 -2.942 10.982 1.00 95.62 99 ALA A N 1
ATOM 780 C CA . ALA A 1 99 ? -11.241 -4.070 10.118 1.00 95.62 99 ALA A CA 1
ATOM 781 C C . ALA A 1 99 ? -12.201 -4.227 8.927 1.00 95.62 99 ALA A C 1
ATOM 783 O O . ALA A 1 99 ? -11.760 -4.430 7.797 1.00 95.62 99 ALA A O 1
ATOM 784 N N . ARG A 1 100 ? -13.512 -4.106 9.181 1.00 95.81 100 ARG A N 1
ATOM 785 C CA . ARG A 1 100 ? -14.546 -4.171 8.142 1.00 95.81 100 ARG A CA 1
ATOM 786 C C . ARG A 1 100 ? -14.458 -2.988 7.180 1.00 95.81 100 ARG A C 1
ATOM 788 O O . ARG A 1 100 ? -14.583 -3.205 5.982 1.00 95.81 100 ARG A O 1
ATOM 795 N N . ALA A 1 101 ? -14.240 -1.778 7.693 1.00 94.44 101 ALA A N 1
ATOM 796 C CA . ALA A 1 101 ? -14.135 -0.564 6.890 1.00 94.44 101 ALA A CA 1
ATOM 797 C C . ALA A 1 101 ? -12.977 -0.642 5.890 1.00 94.44 101 ALA A C 1
ATOM 799 O O . ALA A 1 101 ? -13.166 -0.345 4.718 1.00 94.44 101 ALA A O 1
ATOM 800 N N . ILE A 1 102 ? -11.809 -1.111 6.333 1.00 94.88 102 ILE A N 1
ATOM 801 C CA . ILE A 1 102 ? -10.618 -1.216 5.477 1.00 94.88 102 ILE A CA 1
ATOM 802 C C . ILE A 1 102 ? -10.523 -2.552 4.720 1.00 94.88 102 ILE A C 1
ATOM 804 O O . ILE A 1 102 ? -9.538 -2.794 4.034 1.00 94.88 102 ILE A O 1
ATOM 808 N N . GLY A 1 103 ? -11.508 -3.445 4.857 1.00 94.31 103 GLY A N 1
ATOM 809 C CA . GLY A 1 103 ? -11.570 -4.692 4.089 1.00 94.31 103 GLY A CA 1
ATOM 810 C C . GLY A 1 103 ? -10.549 -5.768 4.483 1.00 94.31 103 GLY A C 1
ATOM 811 O O . GLY A 1 103 ? -10.206 -6.604 3.648 1.00 94.31 103 GLY A O 1
ATOM 812 N N . ILE A 1 104 ? -10.070 -5.798 5.737 1.00 93.94 104 ILE A N 1
ATOM 813 C CA . ILE A 1 104 ? -9.131 -6.837 6.200 1.00 93.94 104 ILE A CA 1
ATOM 814 C C . ILE A 1 104 ? -9.733 -7.754 7.275 1.00 93.94 104 ILE A C 1
ATOM 816 O O . ILE A 1 104 ? -10.469 -7.295 8.150 1.00 93.94 104 ILE A O 1
ATOM 820 N N . PRO A 1 105 ? -9.386 -9.057 7.295 1.00 94.38 105 PRO A N 1
ATOM 821 C CA . PRO A 1 105 ? -9.800 -9.949 8.373 1.00 94.38 105 PRO A CA 1
ATOM 822 C C . PRO A 1 105 ? -9.257 -9.497 9.733 1.00 94.38 105 PRO A C 1
ATOM 824 O O . PRO A 1 105 ? -8.092 -9.110 9.851 1.00 94.38 105 PRO A O 1
ATOM 827 N N . ARG A 1 106 ? -10.063 -9.634 10.794 1.00 92.12 106 ARG A N 1
ATOM 828 C CA . ARG A 1 106 ? -9.680 -9.241 12.163 1.00 92.12 106 ARG A CA 1
ATOM 829 C C . ARG A 1 106 ? -8.351 -9.853 12.641 1.00 92.12 106 ARG A C 1
ATOM 831 O O . ARG A 1 106 ? -7.561 -9.095 13.196 1.00 92.12 106 ARG A O 1
ATOM 838 N N . PRO A 1 107 ? -8.042 -11.149 12.419 1.00 93.50 107 PRO A N 1
ATOM 839 C CA . PRO A 1 107 ? -6.737 -11.698 12.802 1.00 93.50 107 PRO A CA 1
ATOM 840 C C . PRO A 1 107 ? -5.571 -10.969 12.126 1.00 93.50 107 PRO A C 1
ATOM 842 O O . PRO A 1 107 ? -4.534 -10.734 12.740 1.00 93.50 107 PRO A O 1
ATOM 845 N N . ARG A 1 108 ? -5.768 -10.542 10.873 1.00 93.44 108 ARG A N 1
ATOM 846 C CA . ARG A 1 108 ? -4.781 -9.788 10.101 1.00 93.44 108 ARG A CA 1
ATOM 847 C C . ARG A 1 108 ? -4.585 -8.382 10.665 1.00 93.44 108 ARG A C 1
ATOM 849 O O . ARG A 1 108 ? -3.446 -7.959 10.807 1.00 93.44 108 ARG A O 1
ATOM 856 N N . LEU A 1 109 ? -5.673 -7.705 11.046 1.00 94.31 109 LEU A N 1
ATOM 857 C CA . LEU A 1 109 ? -5.614 -6.414 11.739 1.00 94.31 109 LEU A CA 1
ATOM 858 C C . LEU A 1 109 ? -4.866 -6.527 13.074 1.00 94.31 109 LEU A C 1
ATOM 860 O O . LEU A 1 109 ? -3.985 -5.724 13.352 1.00 94.31 109 LEU A O 1
ATOM 864 N N . VAL A 1 110 ? -5.180 -7.541 13.885 1.00 93.81 110 VAL A N 1
ATOM 865 C CA . VAL A 1 110 ? -4.510 -7.778 15.176 1.00 93.81 110 VAL A CA 1
ATOM 866 C C . VAL A 1 110 ? -3.013 -8.007 14.971 1.00 93.81 110 VAL A C 1
ATOM 868 O O . VAL A 1 110 ? -2.207 -7.388 15.658 1.00 93.81 110 VAL A O 1
ATOM 871 N N . ASN A 1 111 ? -2.628 -8.822 13.987 1.00 93.56 111 ASN A N 1
ATOM 872 C CA . ASN A 1 111 ? -1.221 -9.019 13.648 1.00 93.56 111 ASN A CA 1
ATOM 873 C C . ASN A 1 111 ? -0.550 -7.735 13.129 1.00 93.56 111 ASN A C 1
ATOM 875 O O . ASN A 1 111 ? 0.623 -7.509 13.396 1.00 93.56 111 ASN A O 1
ATOM 879 N N . SER A 1 112 ? -1.270 -6.877 12.411 1.00 94.00 112 SER A N 1
ATOM 880 C CA . SER A 1 112 ? -0.735 -5.578 11.999 1.00 94.00 112 SER A CA 1
ATOM 881 C C . SER A 1 112 ? -0.520 -4.604 13.160 1.00 94.00 112 SER A C 1
ATOM 883 O O . SER A 1 112 ? 0.386 -3.785 13.095 1.00 94.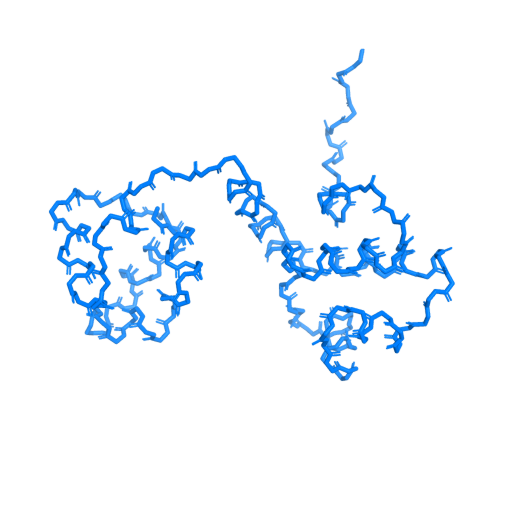00 112 SER A O 1
ATOM 885 N N . LEU A 1 113 ? -1.335 -4.688 14.213 1.00 94.06 113 LEU A N 1
ATOM 886 C CA . LEU A 1 113 ? -1.207 -3.833 15.394 1.00 94.06 113 LEU A CA 1
ATOM 887 C C . LEU A 1 113 ? -0.159 -4.335 16.390 1.00 94.06 113 LEU A C 1
ATOM 889 O O . LEU A 1 113 ? 0.489 -3.519 17.036 1.00 94.06 113 LEU A O 1
ATOM 893 N N . TYR A 1 114 ? -0.028 -5.652 16.551 1.00 93.44 114 TYR A N 1
ATOM 894 C CA . TYR A 1 114 ? 0.728 -6.248 17.661 1.00 93.44 114 TYR A CA 1
ATOM 895 C C . TYR A 1 114 ? 1.755 -7.303 17.228 1.00 93.44 114 TYR A C 1
ATOM 897 O O . TYR A 1 114 ? 2.474 -7.842 18.065 1.00 93.44 114 TYR A O 1
ATOM 905 N N . GLY A 1 115 ? 1.803 -7.654 15.944 1.00 90.38 115 GLY A N 1
ATOM 906 C CA . GLY A 1 115 ? 2.705 -8.675 15.422 1.00 90.38 115 GLY A CA 1
ATOM 907 C C . GLY A 1 115 ? 4.110 -8.147 15.139 1.00 90.38 115 GLY A C 1
ATOM 908 O O . GLY A 1 115 ? 4.356 -6.950 15.037 1.00 90.38 115 GLY A O 1
ATOM 909 N N . THR A 1 116 ? 5.048 -9.071 14.932 1.00 87.88 116 THR A N 1
ATOM 910 C CA . THR A 1 116 ? 6.463 -8.755 14.650 1.00 87.88 116 THR A CA 1
ATOM 911 C C . THR A 1 116 ? 6.697 -8.196 13.247 1.00 87.88 116 THR A C 1
ATOM 913 O O . THR A 1 116 ? 7.733 -7.592 12.974 1.00 87.88 116 THR A O 1
ATOM 916 N N . ARG A 1 117 ? 5.750 -8.418 12.328 1.00 88.12 117 ARG A N 1
ATOM 917 C CA . ARG A 1 117 ? 5.808 -7.944 10.942 1.00 88.12 117 ARG A CA 1
ATOM 918 C C . ARG A 1 117 ? 4.456 -7.372 10.524 1.00 88.12 117 ARG A C 1
ATOM 920 O O . ARG A 1 117 ? 3.689 -8.070 9.852 1.00 88.12 117 ARG A O 1
ATOM 927 N N . PRO A 1 118 ? 4.164 -6.115 10.895 1.00 91.25 118 PRO A N 1
ATOM 928 C CA . PRO A 1 118 ? 2.964 -5.440 10.440 1.00 91.25 118 PRO A CA 1
ATOM 929 C C . PRO A 1 118 ? 2.876 -5.415 8.916 1.00 91.25 118 PRO A C 1
ATOM 931 O O . PRO A 1 118 ? 3.893 -5.298 8.211 1.00 91.25 118 PRO A O 1
ATOM 934 N N . LEU A 1 119 ? 1.648 -5.50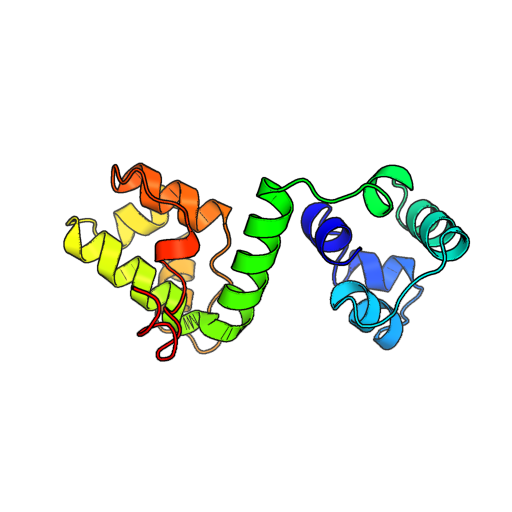9 8.405 1.00 91.69 119 LEU A N 1
ATOM 935 C CA . LEU A 1 119 ? 1.389 -5.238 6.995 1.00 91.69 119 LEU A CA 1
ATOM 936 C C . LEU A 1 119 ? 1.723 -3.782 6.679 1.00 91.69 119 LEU A C 1
ATOM 938 O O . LEU A 1 119 ? 1.717 -2.925 7.560 1.00 91.69 119 LEU A O 1
ATOM 942 N N . ILE A 1 120 ? 1.991 -3.494 5.412 1.00 93.00 120 ILE A N 1
ATOM 943 C CA . ILE A 1 120 ? 2.075 -2.105 4.966 1.00 93.00 120 ILE A CA 1
ATOM 944 C C . ILE A 1 120 ? 0.646 -1.567 4.926 1.00 93.00 120 ILE A C 1
ATOM 946 O O . ILE A 1 120 ? -0.228 -2.185 4.319 1.00 93.00 120 ILE A O 1
ATOM 950 N N . PHE A 1 121 ? 0.407 -0.459 5.619 1.00 93.88 121 PHE A N 1
ATOM 951 C CA . PHE A 1 121 ? -0.857 0.258 5.533 1.00 93.88 121 PHE A CA 1
ATOM 952 C C . PHE A 1 121 ? -0.793 1.110 4.265 1.00 93.88 121 PHE A C 1
ATOM 954 O O . PHE A 1 121 ? -0.028 2.070 4.227 1.00 93.88 121 PHE A O 1
ATOM 961 N N . ASP A 1 122 ? -1.466 0.695 3.196 1.00 92.25 122 ASP A N 1
ATOM 962 C CA . ASP A 1 122 ? -1.407 1.379 1.899 1.00 92.25 122 ASP A CA 1
ATOM 963 C C . ASP A 1 122 ? -2.446 2.509 1.775 1.00 92.25 122 ASP A C 1
ATOM 965 O O . ASP A 1 122 ? -3.283 2.729 2.657 1.00 92.25 122 ASP A O 1
ATOM 969 N N . TRP A 1 123 ? -2.363 3.247 0.668 1.00 92.69 123 TRP A N 1
ATOM 970 C CA . TRP A 1 123 ? -3.239 4.379 0.372 1.00 92.69 123 TRP A CA 1
ATOM 971 C C . TRP A 1 123 ? -4.720 3.994 0.340 1.00 92.69 123 TRP A C 1
ATOM 973 O O . TRP A 1 123 ? -5.580 4.760 0.782 1.00 92.69 123 TRP A O 1
ATOM 983 N N . HIS A 1 124 ? -5.032 2.793 -0.148 1.00 92.75 124 HIS A N 1
ATOM 984 C CA . HIS A 1 124 ? -6.403 2.310 -0.238 1.00 92.75 124 HIS A CA 1
ATOM 985 C C . HIS A 1 124 ? -6.995 2.061 1.154 1.00 92.75 124 HIS A C 1
ATOM 987 O O . HIS A 1 124 ? -8.078 2.567 1.450 1.00 92.75 124 HIS A O 1
ATOM 993 N N . HIS A 1 125 ? -6.266 1.374 2.043 1.00 94.81 125 HIS A N 1
ATOM 994 C CA . HIS A 1 125 ? -6.701 1.185 3.432 1.00 94.81 125 HIS A CA 1
ATOM 995 C C . HIS A 1 125 ? -6.884 2.526 4.155 1.00 94.81 125 HIS A C 1
ATOM 997 O O . HIS A 1 125 ? -7.858 2.698 4.888 1.00 94.81 125 HIS A O 1
ATOM 1003 N N . ALA A 1 126 ? -5.979 3.484 3.933 1.00 94.56 126 ALA A N 1
ATOM 1004 C CA . ALA A 1 126 ? -6.071 4.821 4.512 1.00 94.56 126 ALA A CA 1
ATOM 1005 C C . ALA A 1 126 ? -7.306 5.588 4.027 1.00 94.56 126 ALA A C 1
ATOM 1007 O O . ALA A 1 126 ? -8.044 6.137 4.843 1.00 94.56 126 ALA A O 1
ATOM 1008 N N . THR A 1 127 ? -7.577 5.558 2.722 1.00 94.94 127 THR A N 1
ATOM 1009 C CA . THR A 1 127 ? -8.751 6.205 2.120 1.00 94.94 127 THR A CA 1
ATOM 1010 C C . THR A 1 127 ? -10.049 5.604 2.657 1.00 94.94 127 THR A C 1
ATOM 1012 O O . THR A 1 127 ? -10.930 6.334 3.107 1.00 94.94 127 THR A O 1
ATOM 1015 N N . LEU A 1 128 ? -10.154 4.269 2.684 1.00 95.44 128 LEU A N 1
ATOM 1016 C CA . LEU A 1 128 ? -11.324 3.573 3.227 1.00 95.44 128 LEU A CA 1
ATOM 1017 C C . LEU A 1 128 ? -11.546 3.887 4.707 1.00 95.44 128 LEU A C 1
ATOM 1019 O O . LEU A 1 128 ? -12.685 4.079 5.138 1.00 95.44 128 LEU A O 1
ATOM 1023 N N . LEU A 1 129 ? -10.462 3.957 5.485 1.00 95.06 129 LEU A N 1
ATOM 1024 C CA . LEU A 1 129 ? -10.545 4.315 6.890 1.00 95.06 129 LEU A CA 1
ATOM 1025 C C . LEU A 1 129 ? -11.066 5.742 7.060 1.00 95.06 129 LEU A C 1
ATOM 1027 O O . LEU A 1 129 ? -12.037 5.941 7.778 1.00 95.06 129 LEU A O 1
ATOM 1031 N N . LEU A 1 130 ? -10.455 6.729 6.402 1.00 94.50 130 LEU A N 1
ATOM 1032 C CA . LEU A 1 130 ? -10.845 8.136 6.537 1.00 94.50 130 LEU A CA 1
ATOM 1033 C C . LEU A 1 130 ? -12.286 8.379 6.075 1.00 94.50 130 LEU A C 1
ATOM 1035 O O . LEU A 1 130 ? -13.031 9.080 6.761 1.00 94.50 130 LEU A O 1
ATOM 1039 N N . HIS A 1 131 ? -12.711 7.703 5.007 1.00 94.31 131 HIS A N 1
ATOM 1040 C CA . HIS A 1 131 ? -14.101 7.708 4.564 1.00 94.31 131 HIS A CA 1
ATOM 1041 C C . HIS A 1 131 ? -15.053 7.147 5.636 1.00 94.31 131 HIS A C 1
ATOM 1043 O O . HIS A 1 131 ? -16.063 7.771 5.953 1.00 94.31 131 HIS A O 1
ATOM 1049 N N . ALA A 1 132 ? -14.719 6.012 6.261 1.00 93.25 132 ALA A N 1
ATOM 1050 C CA 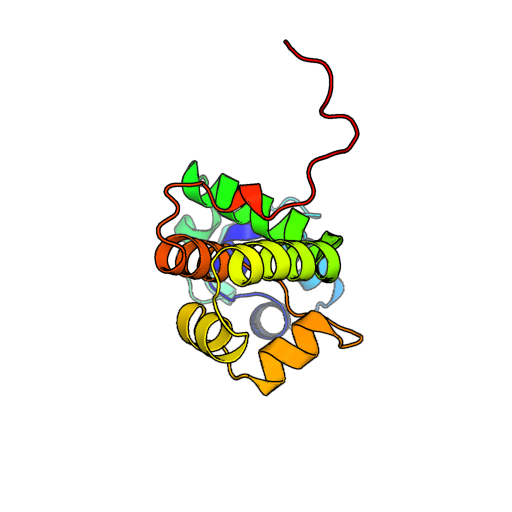. ALA A 1 132 ? -15.519 5.436 7.348 1.00 93.25 132 ALA A CA 1
ATOM 1051 C C . ALA A 1 132 ? -15.533 6.293 8.627 1.00 93.25 132 ALA A C 1
ATOM 1053 O O . ALA A 1 132 ? -16.435 6.159 9.451 1.00 93.25 132 ALA A O 1
ATOM 1054 N N . LEU A 1 133 ? -14.540 7.166 8.796 1.00 93.31 133 LEU A N 1
ATOM 1055 C CA . LEU A 1 133 ? -14.472 8.147 9.879 1.00 93.31 133 LEU A CA 1
ATOM 1056 C C . LEU A 1 133 ? -15.186 9.464 9.534 1.00 93.31 133 LEU A C 1
ATOM 1058 O O . LEU A 1 133 ? -15.158 10.376 10.359 1.00 93.31 133 LEU A O 1
ATOM 1062 N N . HIS A 1 134 ? -15.782 9.579 8.339 1.00 91.69 134 HIS A N 1
ATOM 1063 C CA . HIS A 1 134 ? -16.350 10.817 7.793 1.00 91.69 134 HIS A CA 1
ATOM 1064 C C . HIS A 1 134 ? -15.368 11.999 7.848 1.00 91.69 134 HIS A C 1
ATOM 1066 O O . HIS A 1 134 ? -15.750 13.134 8.129 1.00 91.69 134 HIS A O 1
ATOM 1072 N N . ARG A 1 135 ? -14.079 11.726 7.614 1.00 89.12 135 ARG A N 1
ATOM 1073 C CA . ARG A 1 135 ? -13.028 12.743 7.577 1.00 89.12 135 ARG A CA 1
ATOM 1074 C C . ARG A 1 135 ? -12.690 13.078 6.137 1.00 89.12 135 ARG A C 1
ATOM 1076 O O . ARG A 1 135 ? -12.166 12.230 5.419 1.00 89.12 135 ARG A O 1
ATOM 1083 N N . ASP A 1 136 ? -12.916 14.331 5.768 1.00 88.62 136 ASP A N 1
ATOM 1084 C CA . ASP A 1 136 ? -12.395 14.901 4.531 1.00 88.62 136 ASP A CA 1
ATOM 1085 C C . ASP A 1 136 ? -10.941 15.333 4.756 1.00 88.62 136 ASP A C 1
ATOM 1087 O O . ASP A 1 136 ? -10.628 16.483 5.059 1.00 88.62 136 ASP A O 1
ATOM 1091 N N . ALA A 1 137 ? -10.055 14.339 4.780 1.00 88.00 137 ALA A N 1
ATOM 1092 C CA . ALA A 1 137 ? -8.632 14.528 4.993 1.00 88.00 137 ALA A CA 1
ATOM 1093 C C . ALA A 1 137 ? -7.841 13.632 4.036 1.00 88.00 137 ALA A C 1
ATOM 1095 O O . ALA A 1 137 ? -8.280 12.523 3.717 1.00 88.00 137 ALA A O 1
ATOM 1096 N N . PRO A 1 138 ? -6.656 14.076 3.599 1.00 91.06 138 PRO A N 1
ATOM 1097 C CA . PRO A 1 138 ? -5.790 13.257 2.772 1.00 91.06 138 PRO A CA 1
ATOM 1098 C C . PRO A 1 138 ? -5.176 12.101 3.600 1.00 91.06 138 PRO A C 1
ATOM 1100 O O . PRO A 1 138 ? -4.899 12.291 4.791 1.00 91.06 138 PRO A O 1
ATOM 1103 N N . PRO A 1 139 ? -4.936 10.910 3.006 1.00 93.00 139 PRO A N 1
ATOM 1104 C CA . PRO A 1 139 ? -4.313 9.756 3.670 1.00 93.00 139 PRO A CA 1
ATOM 1105 C C . PRO A 1 139 ? -3.049 10.063 4.475 1.00 93.00 139 PRO A C 1
ATOM 1107 O O . PRO A 1 139 ? -2.809 9.445 5.512 1.00 93.00 139 PRO A O 1
ATOM 1110 N N . GLU A 1 140 ? -2.267 11.044 4.033 1.00 92.94 140 GLU A N 1
ATOM 1111 C CA . GLU A 1 140 ? -1.009 11.489 4.625 1.00 92.94 140 GLU A CA 1
ATOM 1112 C C . GLU A 1 140 ? -1.120 11.904 6.099 1.00 92.94 140 GLU A C 1
ATOM 1114 O O . GLU A 1 140 ? -0.123 11.839 6.814 1.00 92.94 140 GLU A O 1
ATOM 1119 N N . ILE A 1 141 ? -2.318 12.232 6.599 1.00 91.62 141 ILE A N 1
ATOM 1120 C CA . ILE A 1 141 ? -2.550 12.479 8.034 1.00 91.62 141 ILE A CA 1
ATOM 1121 C C . ILE A 1 141 ? -2.171 11.279 8.921 1.00 91.62 141 ILE A C 1
ATOM 1123 O O . ILE A 1 141 ? -1.877 11.444 10.102 1.00 91.62 141 ILE A O 1
ATOM 1127 N N . LEU A 1 142 ? -2.172 10.065 8.361 1.00 92.00 142 LEU A N 1
ATOM 1128 C CA . LEU A 1 142 ? -1.823 8.832 9.070 1.00 92.00 142 LEU A CA 1
ATOM 1129 C C . LEU A 1 142 ? -0.318 8.534 9.058 1.00 92.00 142 LEU A C 1
ATOM 1131 O O . LEU A 1 142 ? 0.124 7.589 9.717 1.00 92.00 142 LEU A O 1
ATOM 1135 N N . LEU A 1 143 ? 0.469 9.295 8.294 1.00 91.69 143 LEU A N 1
ATOM 1136 C CA . LEU A 1 143 ? 1.918 9.153 8.270 1.00 91.69 143 LEU A CA 1
ATOM 1137 C C . LEU A 1 143 ? 2.543 9.797 9.514 1.00 91.69 143 LEU A C 1
ATOM 1139 O O . LEU A 1 143 ? 1.968 10.733 10.082 1.00 91.69 143 LEU A O 1
ATOM 1143 N N . PRO A 1 144 ? 3.735 9.328 9.932 1.00 86.50 144 PRO A N 1
ATOM 1144 C CA . PRO A 1 144 ? 4.510 10.033 10.937 1.00 86.50 144 PRO A CA 1
ATOM 1145 C C . PRO A 1 144 ? 4.720 11.470 10.470 1.00 86.50 144 PRO A C 1
ATOM 1147 O O . PRO A 1 144 ? 5.230 11.701 9.374 1.00 86.50 144 PRO A O 1
ATOM 1150 N N . GLN A 1 145 ? 4.310 12.421 11.299 1.00 80.81 145 GLN A N 1
ATOM 1151 C CA . GLN A 1 145 ? 4.669 13.814 11.090 1.00 80.81 145 GLN A CA 1
ATOM 1152 C C . GLN A 1 145 ? 6.155 13.924 11.420 1.00 80.81 145 GLN A C 1
ATOM 1154 O O . GLN A 1 145 ? 6.570 13.491 12.500 1.00 80.81 145 GLN A O 1
ATOM 1159 N N . ASP A 1 146 ? 6.960 14.419 10.483 1.00 66.25 146 ASP A N 1
ATOM 1160 C CA . ASP A 1 146 ? 8.384 14.616 10.727 1.00 66.25 146 ASP A CA 1
ATOM 1161 C C . ASP A 1 146 ? 8.528 15.543 11.951 1.00 66.25 146 ASP A C 1
ATOM 1163 O O . ASP A 1 146 ? 7.955 16.640 11.952 1.00 66.25 146 ASP A O 1
ATOM 1167 N N . PRO A 1 147 ? 9.225 15.134 13.028 1.00 52.06 147 PRO A N 1
ATOM 1168 C CA . PRO A 1 147 ? 9.439 16.008 14.179 1.00 52.06 147 PRO A CA 1
ATOM 1169 C C . PRO A 1 147 ? 10.160 17.313 13.800 1.00 52.06 147 PRO A C 1
ATOM 1171 O O . PRO A 1 147 ? 10.063 18.280 14.553 1.00 52.06 147 PRO A O 1
ATOM 1174 N N . ASN A 1 148 ? 10.811 17.363 12.630 1.00 49.34 148 ASN A N 1
ATOM 1175 C CA . ASN A 1 148 ? 11.468 18.551 12.086 1.00 49.34 148 ASN A CA 1
ATOM 1176 C C . ASN A 1 148 ? 10.566 19.436 11.199 1.00 49.34 148 ASN A C 1
ATOM 1178 O O . ASN A 1 148 ? 11.043 20.433 10.670 1.00 49.34 148 ASN A O 1
ATOM 1182 N N . SER A 1 149 ? 9.273 19.126 11.022 1.00 47.78 149 SER A N 1
ATOM 1183 C CA . SER A 1 149 ? 8.334 19.984 10.266 1.00 47.78 149 SER A CA 1
ATOM 1184 C C . SER A 1 149 ? 7.740 21.145 11.080 1.00 47.78 149 SER A C 1
ATOM 1186 O O . SER A 1 149 ? 6.845 21.841 10.600 1.00 47.78 149 SER A O 1
ATOM 1188 N N . ARG A 1 150 ? 8.216 21.382 12.308 1.00 39.94 150 ARG A N 1
ATOM 1189 C CA . ARG A 1 150 ? 7.954 22.634 13.029 1.00 39.94 150 ARG A CA 1
ATOM 1190 C C . ARG A 1 150 ? 9.016 23.639 12.605 1.00 39.94 150 ARG A C 1
ATOM 1192 O O . ARG A 1 150 ? 10.147 23.479 13.031 1.00 39.94 150 ARG A O 1
ATOM 1199 N N . ASP A 1 151 ? 8.641 24.559 11.718 1.00 42.25 151 ASP A N 1
ATOM 1200 C CA . ASP A 1 151 ? 9.217 25.905 11.509 1.00 42.25 151 ASP A CA 1
ATOM 1201 C C . ASP A 1 151 ? 9.160 26.297 10.025 1.00 42.25 151 ASP A C 1
ATOM 1203 O O . ASP A 1 151 ? 10.186 26.480 9.380 1.00 42.25 151 ASP A O 1
ATOM 1207 N N . GLN A 1 152 ? 7.951 26.423 9.467 1.00 36.22 152 GLN A N 1
ATOM 1208 C CA . GLN A 1 152 ? 7.695 27.272 8.295 1.00 36.22 152 GLN A CA 1
ATOM 1209 C C . GLN A 1 152 ? 6.294 27.886 8.418 1.00 36.22 152 GLN A C 1
ATOM 1211 O O . GLN A 1 152 ? 5.357 27.479 7.736 1.00 36.22 152 GLN A O 1
ATOM 1216 N N . HIS A 1 153 ? 6.152 28.836 9.341 1.00 40.59 153 HIS A N 1
ATOM 1217 C CA . HIS A 1 153 ? 5.086 29.837 9.340 1.00 40.59 153 HIS A CA 1
ATOM 1218 C C . HIS A 1 153 ? 5.698 31.203 9.624 1.00 40.59 153 HIS A C 1
ATOM 1220 O O . HIS A 1 153 ? 6.594 31.260 10.495 1.00 40.59 153 HIS A O 1
#

Radius of gyration: 18.01 Å; chains: 1; bounding box: 36×46×44 Å

pLDDT: mean 87.6, std 10.89, range [36.22, 96.5]

Secondary structure (DSSP, 8-state):
-HHHHHHTT-SSHHHHHHTTT-HHHHHHHHTT-S---HHHHHHHHHHTTS-THHHHSPPPHHHHHHHHHHHHHHHSHHHHHHHHHHHHHHTT--HHHHHHHTT--HHHHHHHHHSSSPPP--HHHHHHHHHHTT----GGGGSPPPTT-----

Foldseek 3Di:
DLLLCVVVVVADPNVCVLVVNPPVVRVCSNVVVDDDDLVRLCSSCVSSVHDSCSVPDDDDPVSVVQVVLQVLLQVVQQQLLVLLVVLCVVLVDDLVRLCVQLVHDSVLSVCLNDNPDHDRCGQSSLVSSCVSSVHPDHSCSSGDDPPPPPDDD